Protein AF-A0A1E3SMJ9-F1 (afdb_monomer)

Structure (mmCIF, N/CA/C/O backbone):
data_AF-A0A1E3SMJ9-F1
#
_entry.id   AF-A0A1E3SMJ9-F1
#
loop_
_atom_site.group_PDB
_atom_site.id
_atom_site.type_symbol
_atom_site.label_atom_id
_atom_site.label_alt_id
_atom_site.label_comp_id
_atom_site.label_asym_id
_atom_site.label_entity_id
_atom_site.label_seq_id
_atom_site.pdbx_PDB_ins_code
_atom_site.Cartn_x
_atom_site.Cartn_y
_atom_site.Cartn_z
_atom_site.occupancy
_atom_site.B_iso_or_equiv
_atom_site.auth_seq_id
_atom_site.auth_comp_id
_atom_site.auth_asym_id
_atom_site.auth_atom_id
_atom_site.pdbx_PDB_model_num
ATOM 1 N N . MET A 1 1 ? 28.740 63.787 -52.987 1.00 49.81 1 MET A N 1
ATOM 2 C CA . MET A 1 1 ? 28.131 62.454 -53.161 1.00 49.81 1 MET A CA 1
ATOM 3 C C . MET A 1 1 ? 28.879 61.776 -54.297 1.00 49.81 1 MET A C 1
ATOM 5 O O . MET A 1 1 ? 28.912 62.356 -55.377 1.00 49.81 1 MET A O 1
ATOM 9 N N . PRO A 1 2 ? 29.609 60.689 -54.014 1.00 44.81 2 PRO A N 1
ATOM 10 C CA . PRO A 1 2 ? 28.939 59.427 -53.719 1.00 44.81 2 PRO A CA 1
ATOM 11 C C . PRO A 1 2 ? 29.370 58.796 -52.393 1.00 44.81 2 PRO A C 1
ATOM 13 O O . PRO A 1 2 ? 30.521 58.885 -51.979 1.00 44.81 2 PRO A O 1
ATOM 16 N N . ASP A 1 3 ? 28.381 58.193 -51.747 1.00 47.72 3 ASP A N 1
ATOM 17 C CA . ASP A 1 3 ? 28.441 57.480 -50.482 1.00 47.72 3 ASP A CA 1
ATOM 18 C C . ASP A 1 3 ? 29.444 56.318 -50.500 1.00 47.72 3 ASP A C 1
ATOM 20 O O . ASP A 1 3 ? 29.354 55.401 -51.322 1.00 47.72 3 ASP A O 1
ATOM 24 N N . GLU A 1 4 ? 30.368 56.326 -49.537 1.00 54.66 4 GLU A N 1
ATOM 25 C CA . GLU A 1 4 ? 31.096 55.133 -49.109 1.00 54.66 4 GLU A CA 1
ATOM 26 C C . GLU A 1 4 ? 30.080 54.142 -48.530 1.00 54.66 4 GLU A C 1
ATOM 28 O O . GLU A 1 4 ? 29.697 54.182 -47.359 1.00 54.66 4 GLU A O 1
ATOM 33 N N . GLN A 1 5 ? 29.599 53.249 -49.392 1.00 52.22 5 GLN A N 1
ATOM 34 C CA . GLN A 1 5 ? 28.816 52.094 -48.987 1.00 52.22 5 GLN A CA 1
ATOM 35 C C . GLN A 1 5 ? 29.706 51.192 -48.131 1.00 52.22 5 GLN A C 1
ATOM 37 O O . GLN A 1 5 ? 30.520 50.417 -48.628 1.00 52.22 5 GLN A O 1
ATOM 42 N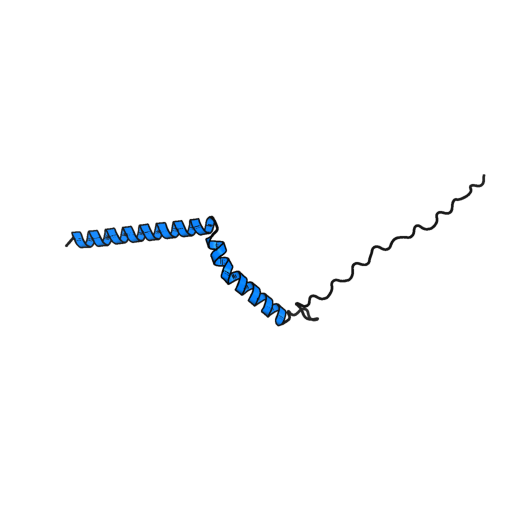 N . LYS A 1 6 ? 29.529 51.303 -46.815 1.00 53.31 6 LYS A N 1
ATOM 43 C CA . LYS A 1 6 ? 29.968 50.325 -45.825 1.00 53.31 6 LYS A CA 1
ATOM 44 C C . LYS A 1 6 ? 29.351 48.972 -46.187 1.00 53.31 6 LYS A C 1
ATOM 46 O O . LYS A 1 6 ? 28.214 48.697 -45.811 1.00 53.31 6 LYS A O 1
ATOM 51 N N . THR A 1 7 ? 30.083 48.135 -46.914 1.00 57.25 7 THR A N 1
ATOM 52 C CA . THR A 1 7 ? 29.687 46.747 -47.173 1.00 57.25 7 THR A CA 1
ATOM 53 C C . THR A 1 7 ? 29.556 46.030 -45.827 1.00 57.25 7 THR A C 1
ATOM 55 O O . THR A 1 7 ? 30.559 45.905 -45.116 1.00 57.25 7 THR A O 1
ATOM 58 N N . PRO A 1 8 ? 28.361 45.570 -45.414 1.00 57.19 8 PRO A N 1
ATOM 59 C CA . PRO A 1 8 ? 28.263 44.764 -44.217 1.00 57.19 8 PRO A CA 1
ATOM 60 C C . PRO A 1 8 ? 28.811 43.378 -44.558 1.00 57.19 8 PRO A C 1
ATOM 62 O O . PRO A 1 8 ? 28.316 42.698 -45.455 1.00 57.19 8 PRO A O 1
ATOM 65 N N . LEU A 1 9 ? 29.869 42.975 -43.853 1.00 62.75 9 LEU A N 1
ATOM 66 C CA . LEU A 1 9 ? 30.332 41.589 -43.819 1.00 62.75 9 LEU A CA 1
ATOM 67 C C . LEU A 1 9 ? 29.129 40.679 -43.516 1.00 62.75 9 LEU A C 1
ATOM 69 O O . LEU A 1 9 ? 28.335 41.026 -42.633 1.00 62.75 9 LEU A O 1
ATOM 73 N N . PRO A 1 10 ? 28.967 39.531 -44.199 1.00 60.44 10 PRO A N 1
ATOM 74 C CA . PRO A 1 10 ? 27.872 38.627 -43.894 1.00 60.44 10 PRO A CA 1
ATOM 75 C C . PRO A 1 10 ? 28.005 38.178 -42.438 1.00 60.44 10 PRO A C 1
ATOM 77 O O . PRO A 1 10 ? 29.029 37.620 -42.037 1.00 60.44 10 PRO A O 1
ATOM 80 N N . ALA A 1 11 ? 26.974 38.452 -41.635 1.00 60.34 11 ALA A N 1
ATOM 81 C CA . ALA A 1 11 ? 26.877 37.925 -40.286 1.00 60.34 11 ALA A CA 1
ATOM 82 C C . ALA A 1 11 ? 27.006 36.402 -40.371 1.00 60.34 11 ALA A C 1
ATOM 84 O O . ALA A 1 11 ? 26.231 35.737 -41.061 1.00 60.34 11 ALA A O 1
ATOM 85 N N . ARG A 1 12 ? 28.027 35.859 -39.704 1.00 61.31 12 ARG A N 1
ATOM 86 C CA . ARG A 1 12 ? 28.239 34.422 -39.559 1.00 61.31 12 ARG A CA 1
ATOM 87 C C . ARG A 1 12 ? 26.986 33.880 -38.868 1.00 61.31 12 ARG A C 1
ATOM 89 O O . ARG A 1 12 ? 26.818 34.089 -37.670 1.00 61.31 12 ARG A O 1
ATOM 96 N N . GLN A 1 13 ? 26.073 33.273 -39.623 1.00 56.84 13 GLN A N 1
ATOM 97 C CA . GLN A 1 13 ? 24.939 32.572 -39.033 1.00 56.84 13 GLN A CA 1
ATOM 98 C C . GLN A 1 13 ? 25.540 31.451 -38.187 1.00 56.84 13 GLN A C 1
ATOM 100 O O . GLN A 1 13 ? 26.154 30.527 -38.719 1.00 56.84 13 GLN A O 1
ATOM 105 N N . ALA A 1 14 ? 25.465 31.588 -36.865 1.00 61.88 14 ALA A N 1
ATOM 106 C CA . ALA A 1 14 ? 25.802 30.505 -35.965 1.00 61.88 14 ALA A CA 1
ATOM 107 C C . ALA A 1 14 ? 24.750 29.418 -36.191 1.00 61.88 14 ALA A C 1
ATOM 109 O O . ALA A 1 14 ? 23.588 29.591 -35.829 1.00 61.88 14 ALA A O 1
ATOM 110 N N . THR A 1 15 ? 25.138 28.324 -36.843 1.00 64.31 15 THR A N 1
ATOM 111 C CA . THR A 1 15 ? 24.345 27.097 -36.840 1.00 64.31 15 THR A CA 1
ATOM 112 C C . THR A 1 15 ? 24.069 26.724 -35.382 1.00 64.31 15 THR A C 1
ATOM 114 O O . THR A 1 15 ? 25.032 26.643 -34.610 1.00 64.31 15 THR A O 1
ATOM 117 N N . PRO A 1 16 ? 22.802 26.522 -34.974 1.00 70.56 16 PRO A N 1
ATOM 118 C CA . PRO A 1 16 ? 22.523 25.965 -33.659 1.00 70.56 16 PRO A CA 1
ATOM 119 C C . PRO A 1 16 ? 23.242 24.612 -33.540 1.00 70.56 16 PRO A C 1
ATOM 121 O O . PRO A 1 16 ? 23.365 23.908 -34.549 1.00 70.56 16 PRO A O 1
ATOM 124 N N . PRO A 1 17 ? 23.763 24.248 -32.354 1.00 70.81 17 PRO A N 1
ATOM 125 C CA . PRO A 1 17 ? 24.371 22.939 -32.171 1.00 70.81 17 PRO A CA 1
ATOM 126 C C . PRO A 1 17 ? 23.335 21.876 -32.542 1.00 70.81 17 PRO A C 1
ATOM 128 O O . PRO A 1 17 ? 22.210 21.906 -32.043 1.00 70.81 17 PRO A O 1
ATOM 131 N N . ALA A 1 18 ? 23.704 20.969 -33.448 1.00 70.19 18 ALA A N 1
ATOM 132 C CA . ALA A 1 18 ? 22.900 19.793 -33.731 1.00 70.19 18 ALA A CA 1
ATOM 133 C C . ALA A 1 18 ? 22.731 19.031 -32.414 1.00 70.19 18 ALA A C 1
ATOM 135 O O . ALA A 1 18 ? 23.719 18.614 -31.806 1.00 70.19 18 ALA A O 1
ATOM 136 N N . VAL A 1 19 ? 21.491 18.916 -31.939 1.00 70.75 19 VAL A N 1
ATOM 137 C CA . VAL A 1 19 ? 21.174 18.024 -30.827 1.00 70.75 19 VAL A CA 1
ATOM 138 C C . VAL A 1 19 ? 21.480 16.617 -31.344 1.00 70.75 19 VAL A C 1
ATOM 140 O O . VAL A 1 19 ? 20.948 16.267 -32.399 1.00 70.75 19 VAL A O 1
ATOM 143 N N . PRO A 1 20 ? 22.382 15.847 -30.711 1.00 75.44 20 PRO A N 1
ATOM 144 C CA . PRO A 1 20 ? 22.618 14.477 -31.136 1.00 75.44 20 PRO A CA 1
ATOM 145 C C . PRO A 1 20 ? 21.301 13.708 -31.035 1.00 75.44 20 PRO A C 1
ATOM 147 O O . PRO A 1 20 ? 20.560 13.886 -30.064 1.00 75.44 20 PRO A O 1
ATOM 150 N N . ASP A 1 21 ? 21.012 12.879 -32.038 1.00 72.44 21 ASP A N 1
ATOM 151 C CA . ASP A 1 21 ? 19.874 11.968 -31.979 1.00 72.44 21 ASP A CA 1
ATOM 152 C C . ASP A 1 21 ? 19.945 11.158 -30.672 1.00 72.44 21 ASP A C 1
ATOM 154 O O . ASP A 1 21 ? 21.045 10.753 -30.265 1.00 72.44 21 ASP A O 1
ATOM 158 N N . PRO A 1 22 ? 18.812 10.954 -29.972 1.00 72.31 22 PRO A N 1
ATOM 159 C CA . PRO A 1 22 ? 18.811 10.179 -28.744 1.00 72.31 22 PRO A CA 1
ATOM 160 C C . PRO A 1 22 ? 19.373 8.789 -29.042 1.00 72.31 22 PRO A C 1
ATOM 162 O O . PRO A 1 22 ? 18.929 8.113 -29.971 1.00 72.31 22 PRO A O 1
ATOM 165 N N . ALA A 1 23 ? 20.376 8.381 -28.264 1.00 72.50 23 ALA A N 1
ATOM 166 C CA . ALA A 1 23 ? 20.926 7.037 -28.347 1.00 72.50 23 ALA A CA 1
ATOM 167 C C . ALA A 1 23 ? 19.798 5.996 -28.188 1.00 72.50 23 ALA A C 1
ATOM 169 O O . ALA A 1 23 ? 18.836 6.257 -27.458 1.00 72.50 23 ALA A O 1
ATOM 170 N N . PRO A 1 24 ? 19.898 4.833 -28.858 1.00 75.62 24 PRO A N 1
ATOM 171 C CA . PRO A 1 24 ? 18.892 3.784 -28.742 1.00 75.62 24 PRO A CA 1
ATOM 172 C C . PRO A 1 24 ? 18.724 3.360 -27.277 1.00 75.62 24 PRO A C 1
ATOM 174 O O . PRO A 1 24 ? 19.712 3.192 -26.559 1.00 75.62 24 PRO A O 1
ATOM 177 N N . ASP A 1 25 ? 17.472 3.207 -26.836 1.00 80.94 25 ASP A N 1
ATOM 178 C CA . ASP A 1 25 ? 17.151 2.731 -25.488 1.00 80.94 25 ASP A CA 1
ATOM 179 C C . ASP A 1 25 ? 17.574 1.255 -25.365 1.00 80.94 25 ASP A C 1
ATOM 181 O O . ASP A 1 25 ? 17.007 0.412 -26.063 1.00 80.94 25 ASP A O 1
ATOM 185 N N . PRO A 1 26 ? 18.529 0.905 -24.480 1.00 85.06 26 PRO A N 1
ATOM 186 C CA . PRO A 1 26 ? 18.988 -0.476 -24.311 1.00 85.06 26 PRO A CA 1
ATOM 187 C C . PRO A 1 26 ? 17.898 -1.423 -23.770 1.00 85.06 26 PRO A C 1
ATOM 189 O O . PRO A 1 26 ? 18.093 -2.640 -23.721 1.00 85.06 26 PRO A O 1
ATOM 192 N N . SER A 1 27 ? 16.749 -0.885 -23.354 1.00 91.50 27 SER A N 1
ATOM 193 C CA . SER A 1 27 ? 15.612 -1.651 -22.842 1.00 91.50 27 SER A CA 1
ATOM 194 C C . SER A 1 27 ? 14.828 -2.384 -23.933 1.00 91.50 27 SER A C 1
ATOM 196 O O . SER A 1 27 ? 14.086 -3.319 -23.610 1.00 91.50 27 SER A O 1
ATOM 198 N N . TYR A 1 28 ? 14.984 -1.979 -25.196 1.00 93.62 28 TYR A N 1
ATOM 199 C CA . TYR A 1 28 ? 14.285 -2.535 -26.354 1.00 93.62 28 TYR A CA 1
ATOM 200 C C . TYR A 1 28 ? 15.284 -2.947 -27.438 1.00 93.62 28 TYR A C 1
ATOM 202 O O . TYR A 1 28 ? 16.341 -2.340 -27.593 1.00 93.62 28 TYR A O 1
ATOM 210 N N . ASP A 1 29 ? 14.954 -3.992 -28.190 1.00 91.12 29 ASP A N 1
ATOM 211 C CA . ASP A 1 29 ? 15.711 -4.368 -29.379 1.00 91.12 29 ASP A CA 1
ATOM 212 C C . ASP A 1 29 ? 15.383 -3.463 -30.581 1.00 91.12 29 ASP A C 1
ATOM 214 O O . ASP A 1 29 ? 14.501 -2.603 -30.532 1.00 91.12 29 ASP A O 1
ATOM 218 N N . GLU A 1 30 ? 16.090 -3.666 -31.694 1.00 89.00 30 GLU A N 1
ATOM 219 C CA . GLU A 1 30 ? 15.916 -2.882 -32.926 1.00 89.00 30 GLU A CA 1
ATOM 220 C C . GLU A 1 30 ? 14.508 -3.008 -33.540 1.00 89.00 30 GLU A C 1
ATOM 222 O O . GLU A 1 30 ? 14.099 -2.157 -34.330 1.00 89.00 30 GLU A O 1
ATOM 227 N N . SER A 1 31 ? 13.748 -4.048 -33.170 1.00 90.69 31 SER A N 1
ATOM 228 C CA . SER A 1 31 ? 12.355 -4.252 -33.585 1.00 90.69 31 SER A CA 1
ATOM 229 C C . SER A 1 31 ? 11.335 -3.627 -32.622 1.00 90.69 31 SER A C 1
ATOM 231 O O . SER A 1 31 ? 10.131 -3.668 -32.884 1.00 90.69 31 SER A O 1
ATOM 233 N N . GLY A 1 32 ? 11.809 -3.016 -31.530 1.00 91.56 32 GLY A N 1
ATOM 234 C CA . GLY A 1 32 ? 10.986 -2.395 -30.496 1.00 91.56 32 GLY A CA 1
ATOM 235 C C . GLY A 1 32 ? 10.429 -3.384 -29.468 1.00 91.56 32 GLY A C 1
ATOM 236 O O . GLY A 1 32 ? 9.497 -3.038 -28.738 1.00 91.56 32 GLY A O 1
ATOM 237 N N . VAL A 1 33 ? 10.959 -4.607 -29.393 1.00 95.25 33 VAL A N 1
ATOM 238 C CA . VAL A 1 33 ? 10.555 -5.608 -28.397 1.00 95.25 33 VAL A CA 1
ATOM 239 C C . VAL A 1 33 ? 11.411 -5.442 -27.134 1.00 95.25 33 VAL A C 1
ATOM 241 O O . VAL A 1 33 ? 12.628 -5.299 -27.243 1.00 95.25 33 VAL A O 1
ATOM 244 N N . PRO A 1 34 ? 10.820 -5.450 -25.921 1.00 95.31 34 PRO A N 1
ATOM 245 C CA . PRO A 1 34 ? 11.590 -5.389 -24.682 1.00 95.31 34 PRO A CA 1
ATOM 246 C C . PRO A 1 34 ? 12.613 -6.521 -24.588 1.00 95.31 34 PRO A C 1
ATOM 248 O O . PRO A 1 34 ? 12.280 -7.691 -24.795 1.00 95.31 34 PRO A O 1
ATOM 251 N N . THR A 1 35 ? 13.845 -6.185 -24.217 1.00 95.06 35 THR A N 1
ATOM 252 C CA . THR A 1 35 ? 14.880 -7.189 -23.967 1.00 95.06 35 THR A CA 1
ATOM 253 C C . THR A 1 35 ? 14.558 -8.004 -22.712 1.00 95.06 35 THR A C 1
ATOM 255 O O . THR A 1 35 ? 13.850 -7.567 -21.802 1.00 95.06 35 THR A O 1
ATOM 258 N N . PHE A 1 36 ? 15.081 -9.226 -22.636 1.00 95.81 36 PHE A N 1
ATOM 259 C CA . PHE A 1 36 ? 14.856 -10.081 -21.469 1.00 95.81 36 PHE A CA 1
ATOM 260 C C . PHE A 1 36 ? 15.392 -9.457 -20.171 1.00 95.81 36 PHE A C 1
ATOM 262 O O . PHE A 1 36 ? 14.718 -9.505 -19.142 1.00 95.81 36 PHE A O 1
ATOM 269 N N . GLU A 1 37 ? 16.567 -8.827 -20.231 1.00 96.19 37 GLU A N 1
ATOM 270 C CA . GLU A 1 37 ? 17.163 -8.151 -19.077 1.00 96.19 37 GLU A CA 1
ATOM 271 C C . GLU A 1 37 ? 16.310 -6.963 -18.611 1.00 96.19 37 GLU A C 1
ATOM 273 O O . GLU A 1 37 ? 16.074 -6.831 -17.412 1.00 96.19 37 GLU A O 1
ATOM 278 N N . SER A 1 38 ? 15.739 -6.166 -19.528 1.00 95.62 38 SER A N 1
ATOM 279 C CA . SER A 1 38 ? 14.884 -5.032 -19.143 1.00 95.62 38 SER A CA 1
ATOM 280 C C . SER A 1 38 ? 13.586 -5.477 -18.464 1.00 95.62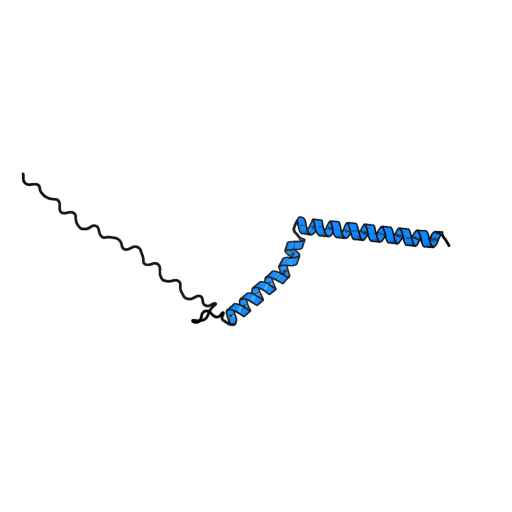 38 SER A C 1
ATOM 282 O O . SER A 1 38 ? 13.130 -4.860 -17.497 1.00 95.62 38 SER A O 1
ATOM 284 N N . VAL A 1 39 ? 12.997 -6.588 -18.917 1.00 97.25 39 VAL A N 1
ATOM 285 C CA . VAL A 1 39 ? 11.816 -7.181 -18.274 1.00 97.25 39 VAL A CA 1
ATOM 286 C C . VAL A 1 39 ? 12.167 -7.754 -16.903 1.00 97.25 39 VAL A C 1
ATOM 288 O O . VAL A 1 39 ? 11.412 -7.526 -15.954 1.00 97.25 39 VAL A O 1
ATOM 291 N N . ARG A 1 40 ? 13.298 -8.460 -16.775 1.00 96.75 40 ARG A N 1
ATOM 292 C CA . ARG A 1 40 ? 13.780 -8.988 -15.490 1.00 96.75 40 ARG A CA 1
ATOM 293 C C . ARG A 1 40 ? 13.975 -7.862 -14.481 1.00 96.75 40 ARG A C 1
ATOM 295 O O . ARG A 1 40 ? 13.349 -7.897 -13.423 1.00 96.75 40 ARG A O 1
ATOM 302 N N . GLU A 1 41 ? 14.771 -6.855 -14.829 1.00 96.62 41 GLU A N 1
ATOM 303 C CA . GLU A 1 41 ? 15.069 -5.721 -13.951 1.00 96.62 41 GLU A CA 1
ATOM 304 C C . GLU A 1 41 ? 13.776 -5.015 -13.512 1.00 96.62 41 GLU A C 1
ATOM 306 O O . GLU A 1 41 ? 13.567 -4.719 -12.336 1.00 96.62 41 GLU A O 1
ATOM 311 N N . LYS A 1 42 ? 12.832 -4.822 -14.440 1.00 96.25 42 LYS A N 1
ATOM 312 C CA . LYS A 1 42 ? 11.526 -4.226 -14.136 1.00 96.25 42 LYS A CA 1
ATOM 313 C C . LYS A 1 42 ? 10.698 -5.059 -13.155 1.00 96.25 42 LYS A C 1
ATOM 315 O O . LYS A 1 42 ? 9.982 -4.481 -12.333 1.00 96.25 42 LYS A O 1
ATOM 320 N N . ILE A 1 43 ? 10.748 -6.387 -13.249 1.00 97.25 43 ILE A N 1
ATOM 321 C CA . ILE A 1 43 ? 10.061 -7.285 -12.311 1.00 97.25 43 ILE A CA 1
ATOM 322 C C . ILE A 1 43 ? 10.723 -7.214 -10.936 1.00 97.25 43 ILE A C 1
ATOM 324 O O . ILE A 1 43 ? 10.016 -7.038 -9.945 1.00 97.25 43 ILE A O 1
ATOM 328 N N . GLU A 1 44 ? 12.050 -7.291 -10.872 1.00 97.25 44 GLU A N 1
ATOM 329 C CA . GLU A 1 44 ? 12.812 -7.227 -9.619 1.00 97.25 44 GLU A CA 1
ATOM 330 C C . GLU A 1 44 ? 12.595 -5.898 -8.891 1.00 97.25 44 GLU A C 1
ATOM 332 O O . GLU A 1 44 ? 12.304 -5.889 -7.691 1.00 97.25 44 GLU A O 1
ATOM 337 N N . ASN A 1 45 ? 12.617 -4.784 -9.626 1.00 96.25 45 ASN A N 1
ATOM 338 C CA . ASN A 1 45 ? 12.332 -3.460 -9.082 1.00 96.25 45 ASN A CA 1
ATOM 339 C C . ASN A 1 45 ? 10.911 -3.387 -8.512 1.00 96.25 45 ASN A C 1
ATOM 341 O O . ASN A 1 45 ? 10.723 -2.981 -7.366 1.00 96.25 45 ASN A O 1
ATOM 345 N N . ARG A 1 46 ? 9.901 -3.840 -9.270 1.00 95.50 46 ARG A N 1
ATOM 346 C CA . ARG A 1 46 ? 8.504 -3.845 -8.799 1.00 95.50 46 ARG A CA 1
ATOM 347 C C . ARG A 1 46 ? 8.304 -4.737 -7.586 1.00 95.50 46 ARG A C 1
ATOM 349 O O . ARG A 1 46 ? 7.582 -4.348 -6.675 1.00 95.50 46 ARG A O 1
ATOM 356 N N . TYR A 1 47 ? 8.918 -5.913 -7.582 1.00 95.56 47 TYR A N 1
ATOM 357 C CA . TYR A 1 47 ? 8.828 -6.847 -6.470 1.00 95.56 47 TYR A CA 1
ATOM 358 C C . TYR A 1 47 ? 9.452 -6.255 -5.203 1.00 95.56 47 TYR A C 1
ATOM 360 O O . TYR A 1 47 ? 8.808 -6.218 -4.158 1.00 95.56 47 TYR A O 1
ATOM 368 N N . THR A 1 48 ? 10.656 -5.695 -5.318 1.00 94.56 48 THR A N 1
ATOM 369 C CA . THR A 1 48 ? 11.356 -5.042 -4.204 1.00 94.56 48 THR A CA 1
ATOM 370 C C . THR A 1 48 ? 10.567 -3.851 -3.661 1.00 94.56 48 THR A C 1
ATOM 372 O O . THR A 1 48 ? 10.414 -3.715 -2.450 1.00 94.56 48 THR A O 1
ATOM 375 N N . THR A 1 49 ? 10.000 -3.013 -4.537 1.00 93.31 49 THR A N 1
ATOM 376 C CA . THR A 1 49 ? 9.124 -1.912 -4.10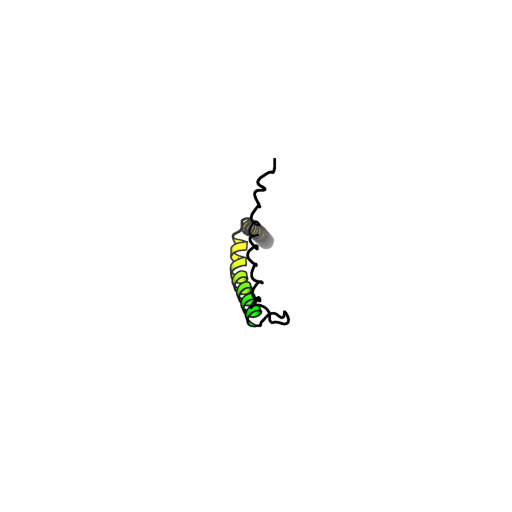8 1.00 93.31 49 THR A CA 1
ATOM 377 C C . THR A 1 49 ? 7.861 -2.430 -3.426 1.00 93.31 49 THR A C 1
ATOM 379 O O . THR A 1 49 ? 7.484 -1.908 -2.382 1.00 93.31 49 THR A O 1
ATOM 382 N N . ALA A 1 50 ? 7.210 -3.454 -3.982 1.00 91.00 50 ALA A N 1
ATOM 383 C CA . ALA A 1 50 ? 5.980 -4.005 -3.420 1.00 91.00 50 ALA A CA 1
ATOM 384 C C . ALA A 1 50 ? 6.186 -4.567 -2.008 1.00 91.00 50 ALA A C 1
ATOM 386 O O . ALA A 1 50 ? 5.310 -4.389 -1.163 1.00 91.00 50 ALA A O 1
ATOM 387 N N . LEU A 1 51 ? 7.345 -5.181 -1.740 1.00 92.50 51 LEU A N 1
ATOM 388 C CA . LEU A 1 51 ? 7.683 -5.685 -0.408 1.00 92.50 51 LEU A CA 1
ATOM 389 C C . LEU A 1 51 ? 7.620 -4.581 0.662 1.00 92.50 51 LEU A C 1
ATOM 391 O O . LEU A 1 51 ? 6.994 -4.792 1.693 1.00 92.50 51 LEU A O 1
ATOM 395 N N . GLY A 1 52 ? 8.186 -3.396 0.406 1.00 89.94 52 GLY A N 1
ATOM 396 C CA . GLY A 1 52 ? 8.188 -2.283 1.374 1.00 89.94 52 GLY A CA 1
ATOM 397 C C . GLY A 1 52 ? 6.996 -1.321 1.272 1.00 89.94 52 GLY A C 1
ATOM 398 O O . GLY A 1 52 ? 6.737 -0.545 2.189 1.00 89.94 52 GLY A O 1
ATOM 399 N N . ALA A 1 53 ? 6.251 -1.344 0.165 1.00 90.06 53 ALA A N 1
ATOM 400 C CA . ALA A 1 53 ? 5.159 -0.397 -0.064 1.00 90.06 53 ALA A CA 1
ATOM 401 C C . ALA A 1 53 ? 3.997 -0.574 0.924 1.00 90.06 53 ALA A C 1
ATOM 403 O O . ALA A 1 53 ? 3.340 0.406 1.268 1.00 90.06 53 ALA A O 1
ATOM 404 N N . SER A 1 54 ? 3.739 -1.806 1.374 1.00 84.69 54 SER A N 1
ATOM 405 C CA . SER A 1 54 ? 2.655 -2.088 2.322 1.00 84.69 54 SER A CA 1
ATOM 406 C C . SER A 1 54 ? 2.909 -1.477 3.704 1.00 84.69 54 SER A C 1
ATOM 408 O O . SER A 1 54 ? 2.009 -0.858 4.264 1.00 84.69 54 SER A O 1
ATOM 410 N N . GLU A 1 55 ? 4.143 -1.570 4.204 1.00 86.88 55 GLU A N 1
ATOM 411 C CA . GLU A 1 55 ? 4.568 -0.972 5.475 1.00 86.88 55 GLU A CA 1
ATOM 412 C C . GLU A 1 55 ? 4.450 0.557 5.421 1.00 86.88 55 GLU A C 1
ATOM 414 O O . GLU A 1 55 ? 3.799 1.169 6.265 1.00 86.88 55 GLU A O 1
ATOM 419 N N . LEU A 1 56 ? 4.965 1.174 4.351 1.00 89.62 56 LEU A N 1
ATOM 420 C CA . LEU A 1 56 ? 4.845 2.620 4.131 1.00 89.62 56 LEU A CA 1
ATOM 421 C C . LEU A 1 56 ? 3.386 3.082 4.035 1.00 89.62 56 LEU A C 1
ATOM 423 O O . LEU A 1 56 ? 3.034 4.139 4.558 1.00 89.62 56 LEU A O 1
ATOM 427 N N . ALA A 1 57 ? 2.530 2.309 3.360 1.00 85.25 57 ALA A N 1
ATOM 428 C CA . ALA A 1 57 ? 1.110 2.619 3.248 1.00 85.25 57 ALA A CA 1
ATOM 429 C C . ALA A 1 57 ? 0.401 2.544 4.611 1.00 85.25 57 ALA A C 1
ATOM 431 O O . ALA A 1 57 ? -0.430 3.406 4.907 1.00 85.25 57 ALA A O 1
ATOM 432 N N . ALA A 1 58 ? 0.758 1.571 5.454 1.00 86.62 58 ALA A N 1
ATOM 433 C CA . ALA A 1 58 ? 0.215 1.433 6.804 1.00 86.62 58 ALA A CA 1
ATOM 434 C C . ALA A 1 58 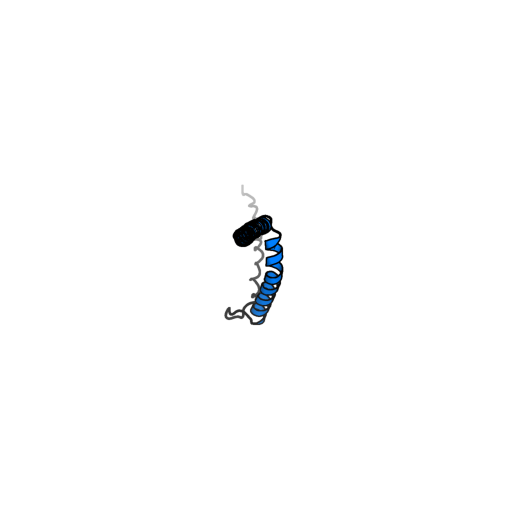? 0.613 2.606 7.721 1.00 86.62 58 ALA A C 1
ATOM 436 O O . ALA A 1 58 ? -0.208 3.091 8.496 1.00 86.62 58 ALA A O 1
ATOM 437 N N . GLU A 1 59 ? 1.833 3.134 7.584 1.00 86.81 59 GLU A N 1
ATOM 438 C CA . GLU A 1 59 ? 2.322 4.259 8.399 1.00 86.81 59 GLU A CA 1
ATOM 439 C C . GLU A 1 59 ? 1.669 5.614 8.067 1.00 86.81 59 GLU A C 1
ATOM 441 O O . GLU A 1 59 ? 1.756 6.576 8.848 1.00 86.81 59 GLU A O 1
ATOM 446 N N . THR A 1 60 ? 0.974 5.714 6.930 1.00 92.44 60 THR A N 1
ATOM 447 C CA . THR A 1 60 ? 0.223 6.925 6.577 1.00 92.44 60 THR A CA 1
ATOM 448 C C . THR A 1 60 ? -0.863 7.244 7.611 1.00 92.44 60 THR A C 1
ATOM 450 O O . THR A 1 60 ? -1.335 6.387 8.358 1.00 92.44 60 THR A O 1
ATOM 453 N N . ALA A 1 61 ? -1.285 8.511 7.677 1.00 89.06 61 ALA A N 1
ATOM 454 C CA . ALA A 1 61 ? -2.385 8.909 8.561 1.00 89.06 61 ALA A CA 1
ATOM 455 C C . ALA A 1 61 ? -3.696 8.179 8.211 1.00 89.06 61 ALA A C 1
ATOM 457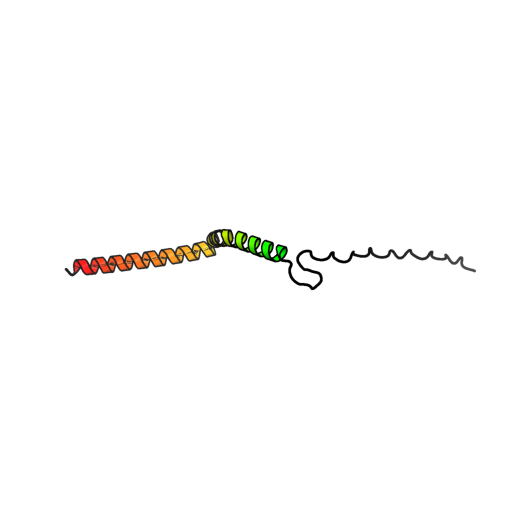 O O . ALA A 1 61 ? -4.434 7.778 9.106 1.00 89.06 61 ALA A O 1
ATOM 458 N N . GLU A 1 62 ? -3.958 7.974 6.918 1.00 90.00 62 GLU A N 1
ATOM 459 C CA . GLU A 1 62 ? -5.116 7.219 6.435 1.00 90.00 62 GLU A CA 1
ATOM 460 C C . GLU A 1 62 ? -5.004 5.728 6.781 1.00 90.00 62 GLU A C 1
ATOM 462 O O . GLU A 1 62 ? -5.974 5.149 7.266 1.00 90.00 62 GLU A O 1
ATOM 467 N N . GLY A 1 63 ? -3.820 5.127 6.606 1.00 89.81 63 GLY A N 1
ATOM 468 C CA . GLY A 1 63 ? -3.543 3.735 6.976 1.00 89.81 63 GLY A CA 1
ATOM 469 C C . GLY A 1 63 ? -3.821 3.467 8.454 1.00 89.81 63 GLY A C 1
ATOM 470 O O . GLY A 1 63 ? -4.607 2.578 8.784 1.00 89.81 63 GLY A O 1
ATOM 471 N N . ARG A 1 6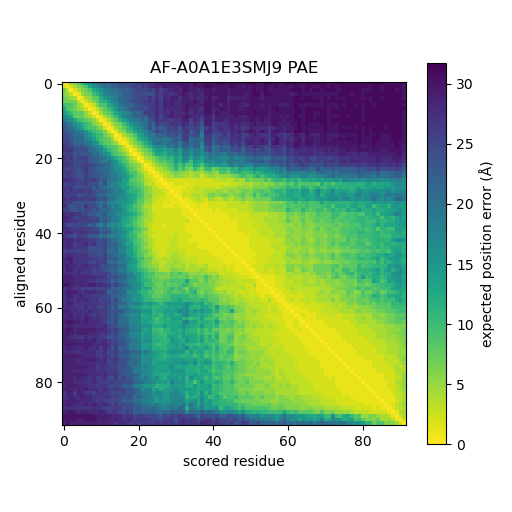4 ? -3.288 4.320 9.336 1.00 91.81 64 ARG A N 1
ATOM 472 C CA . ARG A 1 64 ? -3.541 4.241 10.783 1.00 91.81 64 ARG A CA 1
ATOM 473 C C . ARG A 1 64 ? -5.017 4.409 11.145 1.00 91.81 64 ARG A C 1
ATOM 475 O O . ARG A 1 64 ? -5.512 3.679 11.995 1.00 91.81 64 ARG A O 1
ATOM 482 N N . ALA A 1 65 ? -5.735 5.322 10.489 1.00 93.12 65 ALA A N 1
ATOM 483 C CA . ALA A 1 65 ? -7.161 5.528 10.752 1.00 93.12 65 ALA A CA 1
ATOM 484 C C . ALA A 1 65 ? -8.020 4.317 10.342 1.00 93.12 65 ALA A C 1
ATOM 486 O O . ALA A 1 65 ? -8.985 3.976 11.027 1.00 93.12 65 ALA A O 1
ATOM 487 N N . VAL A 1 66 ? -7.686 3.654 9.230 1.00 93.44 66 VAL A N 1
ATOM 488 C CA . VAL A 1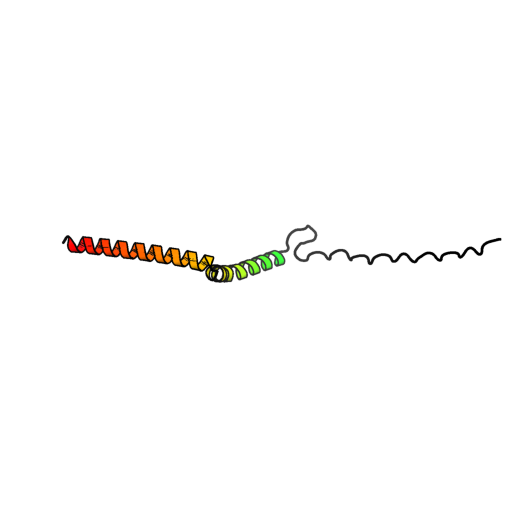 66 ? -8.368 2.421 8.800 1.00 93.44 66 VAL A CA 1
ATOM 489 C C . VAL A 1 66 ? -8.112 1.281 9.785 1.00 93.44 66 VAL A C 1
ATOM 491 O O . VAL A 1 66 ? -9.039 0.529 10.100 1.00 93.44 66 VAL A O 1
ATOM 494 N N . GLU A 1 67 ? -6.879 1.161 10.278 1.00 90.25 67 GLU A N 1
ATOM 495 C CA . GLU A 1 67 ? -6.507 0.153 11.270 1.00 90.25 67 GLU A CA 1
ATOM 496 C C . GLU A 1 67 ? -7.221 0.384 12.608 1.00 90.25 67 GLU A C 1
ATOM 498 O O . GLU A 1 67 ? -7.854 -0.536 13.122 1.00 90.25 67 GLU A O 1
ATOM 503 N N . GLU A 1 68 ? -7.261 1.624 13.101 1.00 92.94 68 GLU A N 1
ATOM 504 C CA . GLU A 1 68 ? -8.008 1.996 14.311 1.00 92.94 68 GLU A CA 1
ATOM 505 C C . GLU A 1 68 ? -9.502 1.644 14.188 1.00 92.94 68 GLU A C 1
ATOM 507 O O . GLU A 1 68 ? -10.058 0.951 15.041 1.00 92.94 68 GLU A O 1
ATOM 512 N N . GLN A 1 69 ? -10.149 2.002 13.073 1.00 94.69 69 GLN A N 1
ATOM 513 C CA . GLN A 1 69 ? -11.550 1.631 12.816 1.00 94.69 69 GLN A CA 1
ATOM 514 C C . GLN A 1 69 ? -11.766 0.114 12.736 1.00 94.69 69 GLN A C 1
ATOM 516 O O . GLN A 1 69 ? -12.858 -0.396 13.013 1.00 94.69 69 GLN A O 1
ATOM 521 N N . TYR A 1 70 ? -10.772 -0.637 12.266 1.00 94.19 70 TYR A N 1
ATOM 522 C CA . TYR A 1 70 ? -10.833 -2.092 12.272 1.00 94.19 70 TYR A CA 1
ATOM 523 C C . TYR A 1 70 ? -10.731 -2.636 13.702 1.00 94.19 70 TYR A C 1
ATOM 525 O O . TYR A 1 70 ? -11.581 -3.436 14.099 1.00 94.19 70 TYR A O 1
ATOM 533 N N . GLU A 1 71 ? -9.777 -2.158 14.498 1.00 95.75 71 GLU A N 1
ATOM 534 C CA . GLU A 1 71 ? -9.614 -2.550 15.901 1.00 95.75 71 GLU A CA 1
ATOM 535 C C . GLU A 1 71 ? -10.847 -2.233 16.753 1.00 95.75 71 GLU A C 1
ATOM 537 O O . GLU A 1 71 ? -11.296 -3.084 17.527 1.00 95.75 71 GLU A O 1
ATOM 542 N N . GLU A 1 72 ? -11.442 -1.051 16.586 1.00 96.62 72 GLU A N 1
ATOM 543 C CA . GLU A 1 72 ? -12.677 -0.660 17.273 1.00 96.62 72 GLU A CA 1
ATOM 544 C C . GLU A 1 72 ? -13.825 -1.625 16.963 1.00 96.62 72 GLU A C 1
ATOM 546 O O . GLU A 1 72 ? -14.509 -2.101 17.874 1.00 96.62 72 GLU A O 1
ATOM 551 N N . ARG A 1 73 ? -14.005 -1.981 15.682 1.00 97.06 73 ARG A N 1
ATOM 552 C CA . ARG A 1 73 ? -15.021 -2.959 15.263 1.00 97.06 73 ARG A CA 1
ATOM 553 C C . ARG A 1 73 ? -14.765 -4.333 15.867 1.00 97.06 73 ARG A C 1
ATOM 555 O O . ARG A 1 73 ? -15.706 -4.973 16.339 1.00 97.06 73 ARG A O 1
ATOM 562 N N . GLN A 1 74 ? -13.510 -4.776 15.891 1.00 97.19 74 GLN A N 1
ATOM 563 C CA . GLN A 1 74 ? -13.134 -6.055 16.490 1.00 97.19 74 GLN A CA 1
ATOM 564 C C . GLN A 1 74 ? -13.375 -6.064 18.004 1.00 97.19 74 GLN A C 1
ATOM 566 O O . GLN A 1 74 ? -13.903 -7.047 18.531 1.00 97.19 74 GLN A O 1
ATOM 571 N N . ARG A 1 75 ? -13.057 -4.966 18.701 1.00 96.94 75 ARG A N 1
ATOM 572 C CA . ARG A 1 75 ? -13.317 -4.813 20.137 1.00 96.94 75 ARG A CA 1
ATOM 573 C C . ARG A 1 75 ? -14.813 -4.836 20.433 1.00 96.94 75 ARG A C 1
ATOM 575 O O . ARG A 1 75 ? -15.243 -5.631 21.263 1.00 96.94 75 ARG A O 1
ATOM 582 N N . ALA A 1 76 ? -15.606 -4.055 19.702 1.00 97.44 76 ALA A N 1
ATOM 583 C CA . ALA A 1 76 ? -17.058 -4.030 19.858 1.00 97.44 76 ALA A CA 1
ATOM 584 C C . ALA A 1 76 ? -17.687 -5.413 19.601 1.00 97.44 76 ALA A C 1
ATOM 586 O O . ALA A 1 76 ? -18.562 -5.858 20.348 1.00 97.44 76 ALA A O 1
ATOM 587 N N . ALA A 1 77 ? -17.210 -6.134 18.581 1.00 97.38 77 ALA A N 1
ATOM 588 C CA . ALA A 1 77 ? -17.649 -7.500 18.311 1.00 97.38 77 ALA A CA 1
ATOM 589 C C . ALA A 1 77 ? -17.278 -8.458 19.457 1.00 97.38 77 ALA A C 1
ATOM 591 O O . ALA A 1 77 ? -18.114 -9.255 19.892 1.00 97.38 77 ALA A O 1
ATOM 592 N N . ALA A 1 78 ? -16.053 -8.367 19.981 1.00 97.44 78 ALA A N 1
ATOM 593 C CA . ALA A 1 78 ? -15.594 -9.188 21.098 1.00 97.44 78 ALA A CA 1
ATOM 594 C C . ALA A 1 78 ? -16.392 -8.921 22.386 1.00 97.44 78 ALA A C 1
ATOM 596 O O . ALA A 1 78 ? -16.820 -9.872 23.044 1.00 97.44 78 ALA A O 1
ATOM 597 N N . GLU A 1 79 ? -16.646 -7.653 22.713 1.00 97.62 79 GLU A N 1
ATOM 598 C CA . GLU A 1 79 ? -17.484 -7.245 23.847 1.00 97.62 79 GLU A CA 1
ATOM 599 C C . GLU A 1 79 ? -18.907 -7.780 23.702 1.00 97.62 79 GLU A C 1
ATOM 601 O O . GLU A 1 79 ? -19.458 -8.358 24.643 1.00 97.62 79 GLU A O 1
ATOM 606 N N . ARG A 1 80 ? -19.493 -7.675 22.503 1.00 96.94 80 ARG A N 1
ATOM 607 C CA . ARG A 1 80 ? -20.838 -8.196 22.259 1.00 96.94 80 ARG A CA 1
ATOM 608 C C . ARG A 1 80 ? -20.905 -9.712 22.429 1.00 96.94 80 ARG A C 1
ATOM 610 O O . ARG A 1 80 ? -21.853 -10.218 23.027 1.00 96.94 80 ARG A O 1
ATOM 617 N N . LEU A 1 81 ? -19.900 -10.439 21.943 1.00 97.50 81 LEU A N 1
ATOM 618 C CA . LEU A 1 81 ? -19.801 -11.885 22.151 1.00 97.50 81 LEU A CA 1
ATOM 619 C C . LEU A 1 81 ? -19.632 -12.243 23.631 1.00 97.50 81 LEU A C 1
ATOM 621 O O . LEU A 1 81 ? -20.192 -13.245 24.073 1.00 97.50 81 LEU A O 1
ATOM 625 N N . ALA A 1 82 ? -18.885 -11.447 24.399 1.00 97.06 82 ALA A N 1
ATOM 626 C CA . ALA A 1 82 ? -18.734 -11.653 25.837 1.00 97.06 82 ALA A CA 1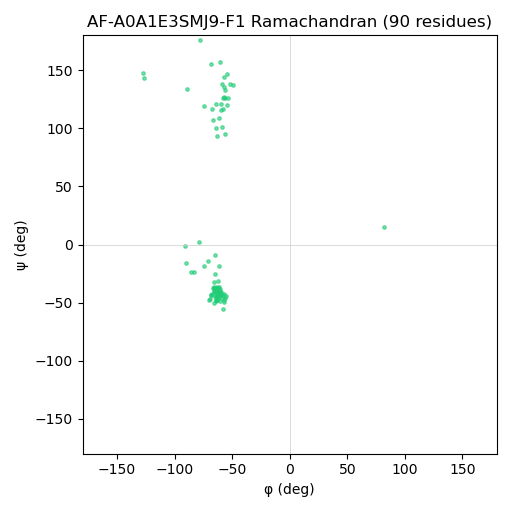
ATOM 627 C C . ALA A 1 82 ? -20.075 -11.495 26.571 1.00 97.06 82 ALA A C 1
ATOM 629 O O . ALA A 1 82 ? -20.450 -12.393 27.322 1.00 97.06 82 ALA A O 1
ATOM 630 N N . GLN A 1 83 ? -20.834 -10.436 26.267 1.00 96.06 83 GLN A N 1
ATOM 631 C CA . GLN A 1 83 ? -22.176 -10.213 26.824 1.00 96.06 83 GLN A CA 1
ATOM 632 C C . GLN A 1 83 ? -23.131 -11.375 26.519 1.00 96.06 83 GLN A C 1
ATOM 634 O O . GLN A 1 83 ? -23.869 -11.816 27.393 1.00 96.06 83 GLN A O 1
ATOM 639 N N . ILE A 1 84 ? -23.112 -11.896 25.285 1.00 96.44 84 ILE A N 1
ATOM 640 C CA . ILE A 1 84 ? -23.948 -13.046 24.904 1.00 96.44 84 ILE A CA 1
ATOM 641 C C . ILE A 1 84 ? -23.579 -14.280 25.735 1.00 96.44 84 ILE A C 1
ATOM 643 O O . ILE A 1 84 ? -24.464 -14.955 26.253 1.00 96.44 84 ILE A O 1
ATOM 647 N N . ARG A 1 85 ? -22.280 -14.573 25.889 1.00 95.88 85 ARG A N 1
ATOM 648 C CA . ARG A 1 85 ? -21.821 -15.719 26.694 1.00 95.88 85 ARG A CA 1
ATOM 649 C C . ARG A 1 85 ? -22.198 -15.588 28.166 1.00 95.88 85 ARG A C 1
ATOM 651 O O . ARG A 1 85 ? -22.476 -16.600 28.799 1.00 95.88 85 ARG A O 1
ATOM 658 N N . GLU A 1 86 ? -22.161 -14.376 28.707 1.00 96.25 86 GLU A N 1
ATOM 659 C CA . GLU A 1 86 ? -22.580 -14.104 30.080 1.00 96.25 86 GLU A CA 1
ATOM 660 C C . GLU A 1 86 ? -24.082 -14.338 30.252 1.00 96.25 86 GLU A C 1
ATOM 662 O O . GLU A 1 86 ? -24.462 -15.125 31.113 1.00 96.25 86 GLU A O 1
ATOM 667 N N . ALA A 1 87 ? -24.914 -13.769 29.371 1.00 94.19 87 ALA A N 1
ATOM 668 C CA . ALA A 1 87 ? -26.363 -13.972 29.398 1.00 94.19 87 ALA A CA 1
ATOM 669 C C . ALA A 1 87 ? -26.737 -15.465 29.348 1.00 94.19 87 ALA A C 1
ATOM 671 O O . ALA A 1 87 ? -27.530 -15.930 30.158 1.00 94.19 87 ALA A O 1
ATOM 672 N N . MET A 1 88 ? -26.082 -16.244 28.479 1.00 94.19 88 MET A N 1
ATOM 673 C CA . MET A 1 88 ? -26.312 -17.693 28.390 1.00 94.19 88 MET A CA 1
ATOM 674 C C . MET A 1 88 ? -25.908 -18.476 29.648 1.00 94.19 88 MET A C 1
ATOM 676 O O . MET A 1 88 ? -26.428 -19.565 29.853 1.00 94.19 88 MET A O 1
ATOM 680 N N . ARG A 1 89 ? -24.971 -17.969 30.461 1.00 92.12 89 ARG A N 1
ATOM 681 C CA . ARG A 1 89 ? -24.571 -18.600 31.733 1.00 92.12 89 ARG A CA 1
ATOM 682 C C . ARG A 1 89 ? -25.450 -18.193 32.910 1.00 92.12 89 ARG A C 1
ATOM 684 O O . ARG A 1 89 ? -25.438 -18.884 33.915 1.00 92.12 89 ARG A O 1
ATOM 691 N N . THR A 1 90 ? -26.106 -17.036 32.841 1.00 78.62 90 THR A N 1
ATOM 692 C CA . THR A 1 90 ? -26.989 -16.544 33.912 1.00 78.62 90 THR A CA 1
ATOM 693 C C . THR A 1 90 ? -28.394 -17.146 33.830 1.00 78.62 90 THR A C 1
ATOM 695 O O . THR A 1 90 ? -29.073 -17.215 34.848 1.00 78.62 90 THR A O 1
ATOM 698 N N . ASP A 1 91 ? -28.813 -17.604 32.647 1.00 67.81 91 ASP A N 1
ATOM 699 C CA . ASP A 1 91 ? -30.094 -18.294 32.427 1.00 67.81 91 ASP A CA 1
ATOM 700 C C . ASP A 1 91 ? -30.084 -19.789 32.846 1.00 67.81 91 ASP A C 1
ATOM 702 O O . ASP A 1 91 ? -31.087 -20.482 32.662 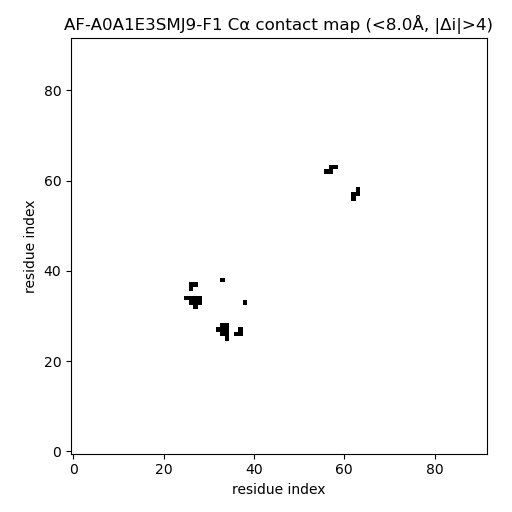1.00 67.81 91 ASP A O 1
ATOM 706 N N . GLU A 1 92 ? -28.972 -20.288 33.400 1.00 57.09 92 GLU A N 1
ATOM 707 C CA . GLU A 1 92 ? -28.766 -21.660 33.905 1.00 57.09 92 GLU A CA 1
ATOM 708 C C . GLU A 1 92 ? -28.717 -21.684 35.444 1.00 57.09 92 GLU A C 1
ATOM 710 O O . GLU A 1 92 ? -29.363 -22.579 36.041 1.00 57.09 92 GLU A O 1
#

pLDDT: mean 84.43, std 15.07, range [44.81, 97.62]

Foldseek 3Di:
DDDPPPDDDPDPPPDDPPDPDDDDDPQADPVRHGDPVNVVVVVVVVVVCVVCVVVVCCPDPVNVVVVVVVVVVVVVVVVVVVVVVVVVVVVD

Secondary structure (DSSP, 8-state):
-------PPPP---PPPPPPPPPPPTTB-TTSPBPHHHHHHHHHHHHHHHHHHHHHHHHSHHHHHHHHHHHHHHHHHHHHHHHHHHHHHH--

Sequence (92 aa):
MPDEQKTPLPARQATPPAVPDPAPDPSYDESGVPTFESVREKIENRYTTALGASELAAETAEGRAVEEQYEERQRAAAERLAQIREAMRTDE

Radius of gyration: 36.71 Å; Cα contacts (8 Å, |Δi|>4): 16; chains: 1; bounding box: 61×84×88 Å

Organism: Mycobacterium intermedium (NCBI:txid28445)

Solvent-accessible surface area (backbone atoms only — not comparable to full-atom values): 5752 Å² total; per-residue (Å²): 136,84,80,86,75,79,77,77,73,79,76,79,77,78,74,74,81,78,76,75,77,80,75,83,60,85,47,36,46,99,86,68,47,72,32,71,65,45,54,49,53,54,49,54,52,50,52,59,47,55,68,53,46,57,62,58,49,43,72,34,74,66,34,45,52,55,49,50,56,47,50,52,51,51,49,53,51,51,53,52,53,50,53,52,57,50,54,65,60,71,80,108

Mean predicted aligned error: 14.29 Å